Protein AF-A0A2V6C2B0-F1 (afdb_monomer)

Secondary structure (DSSP, 8-state):
---HHHHHHHHHHHT-----GGGHHHHHHHGGGS-----------GGGSHHHHHHHHHHHHHHHHHHHHTT--

Solvent-accessible surface area (backbone atoms only — not comparable to full-atom values): 4702 Å² total; per-residue (Å²): 131,86,65,60,70,61,48,47,52,54,17,64,76,72,76,52,76,78,77,56,79,93,46,47,66,65,48,62,71,43,49,88,73,53,81,71,80,77,80,70,82,80,73,80,60,68,81,76,40,65,64,56,56,52,49,54,51,49,51,52,51,48,52,51,49,53,37,65,72,70,60,75,119

Sequence (73 aa):
KPNRVLLETIARQTGGEVIAQDRLDSFAANLPKRKAPITESWTLPLWHRSTVFVFALACFIAEWGLRRWKGMA

Mean predicted aligned error: 14.21 Å

pLDDT: mean 79.24, std 10.88, range [53.59, 94.81]

Nearest PDB structures (foldseek):
  4ceh-assembly1_A  TM=2.785E-01  e=5.535E+00  Bacillus subtilis subsp. subtilis str. 168

Structure (mmCIF, N/CA/C/O backbone):
data_AF-A0A2V6C2B0-F1
#
_entry.id   AF-A0A2V6C2B0-F1
#
loop_
_atom_site.group_PDB
_atom_site.id
_atom_site.type_symbol
_atom_site.label_atom_id
_atom_site.label_alt_id
_atom_site.label_comp_id
_atom_site.label_asym_id
_atom_site.label_entity_id
_atom_site.label_seq_id
_atom_site.pdbx_PDB_ins_code
_atom_site.Cartn_x
_atom_site.Cartn_y
_atom_site.Cartn_z
_atom_site.occupancy
_atom_site.B_iso_or_equiv
_atom_site.auth_seq_id
_atom_site.auth_comp_id
_atom_site.auth_asym_id
_atom_site.auth_atom_id
_atom_site.pdbx_PDB_model_num
ATOM 1 N N . LYS A 1 1 ? -11.309 -10.788 40.671 1.00 66.25 1 LYS A N 1
ATOM 2 C CA . LYS A 1 1 ? -11.975 -9.591 40.091 1.00 66.25 1 LYS A CA 1
ATOM 3 C C . LYS A 1 1 ? -11.242 -9.234 38.800 1.00 66.25 1 LYS A C 1
ATOM 5 O O . LYS A 1 1 ? -10.018 -9.210 38.854 1.00 66.25 1 LYS A O 1
ATOM 10 N N . PRO A 1 2 ? -11.925 -9.033 37.662 1.00 75.50 2 PRO A N 1
ATOM 11 C CA . PRO A 1 2 ? -11.261 -8.689 36.405 1.00 75.50 2 PRO A CA 1
ATOM 12 C C . PRO A 1 2 ? -10.505 -7.359 36.531 1.00 75.50 2 PRO A C 1
ATOM 14 O O . PRO A 1 2 ? -11.030 -6.398 37.098 1.00 75.50 2 PRO A O 1
ATOM 17 N N . ASN A 1 3 ? -9.270 -7.310 36.026 1.00 83.12 3 ASN A N 1
ATOM 18 C CA . ASN A 1 3 ? -8.432 -6.112 36.060 1.00 83.12 3 ASN A CA 1
ATOM 19 C C . ASN A 1 3 ? -8.839 -5.158 34.926 1.00 83.12 3 ASN A C 1
ATOM 21 O O . ASN A 1 3 ? -8.337 -5.248 33.806 1.00 83.12 3 ASN A O 1
ATOM 25 N N . ARG A 1 4 ? -9.789 -4.263 35.221 1.00 82.81 4 ARG A N 1
A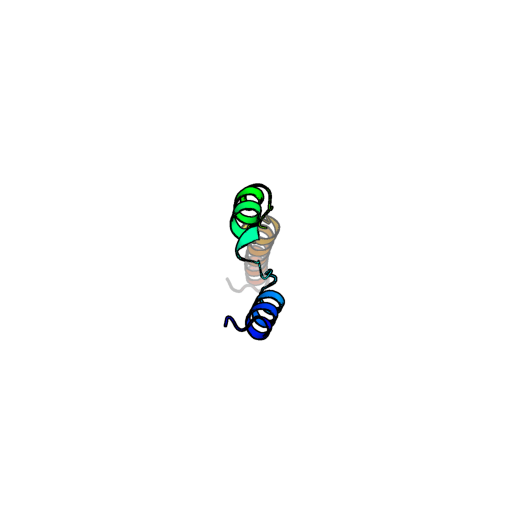TOM 26 C CA . ARG A 1 4 ? -10.346 -3.313 34.242 1.00 82.81 4 ARG A CA 1
ATOM 27 C C . ARG A 1 4 ? -9.310 -2.335 33.688 1.00 82.81 4 ARG A C 1
ATOM 29 O O . ARG A 1 4 ? -9.378 -2.008 32.512 1.00 82.81 4 ARG A O 1
ATOM 36 N N . VAL A 1 5 ? -8.322 -1.951 34.494 1.00 85.94 5 VAL A N 1
ATOM 37 C CA . VAL A 1 5 ? -7.271 -0.999 34.097 1.00 85.94 5 VAL A CA 1
ATOM 38 C C . VAL A 1 5 ? -6.398 -1.576 32.980 1.00 85.94 5 VAL A C 1
ATOM 40 O O . VAL A 1 5 ? -6.088 -0.902 31.997 1.00 85.94 5 VAL A O 1
ATOM 43 N N . LEU A 1 6 ? -6.039 -2.858 33.096 1.00 85.56 6 LEU A N 1
ATOM 44 C CA . LEU A 1 6 ? -5.280 -3.553 32.057 1.00 85.56 6 LEU A CA 1
ATOM 45 C C . LEU A 1 6 ? -6.101 -3.697 30.766 1.00 85.56 6 LEU A C 1
ATOM 47 O O . LEU A 1 6 ? -5.584 -3.458 29.677 1.00 85.56 6 LEU A O 1
ATOM 51 N N . LEU A 1 7 ? -7.386 -4.040 30.890 1.00 86.12 7 LEU A N 1
ATOM 52 C CA . LEU A 1 7 ? -8.295 -4.191 29.750 1.00 86.12 7 LEU A CA 1
ATOM 53 C C . LEU A 1 7 ? -8.466 -2.876 28.974 1.00 86.12 7 LEU A C 1
ATOM 55 O O . LEU A 1 7 ? -8.397 -2.885 27.748 1.00 86.12 7 LEU A O 1
ATOM 59 N N . GLU A 1 8 ? -8.625 -1.747 29.670 1.00 87.25 8 GLU A N 1
ATOM 60 C CA . GLU A 1 8 ? -8.725 -0.421 29.041 1.00 87.25 8 GLU A CA 1
ATOM 61 C C . GLU A 1 8 ? -7.437 -0.030 28.316 1.00 87.25 8 GLU A C 1
ATOM 63 O O . GLU A 1 8 ? -7.482 0.539 27.226 1.00 87.25 8 GLU A O 1
ATOM 68 N N . THR A 1 9 ? -6.284 -0.383 28.887 1.00 87.56 9 THR A N 1
ATOM 69 C CA . THR A 1 9 ? -4.980 -0.109 28.272 1.00 87.56 9 THR A CA 1
ATOM 70 C C . THR A 1 9 ? -4.827 -0.857 26.946 1.00 87.56 9 THR A C 1
ATOM 72 O O . THR A 1 9 ? -4.468 -0.254 25.934 1.00 87.56 9 THR A O 1
ATOM 75 N N . ILE A 1 10 ? -5.161 -2.151 26.928 1.00 86.50 10 ILE A N 1
ATOM 76 C CA . ILE A 1 10 ? -5.097 -2.990 25.722 1.00 86.50 10 ILE A CA 1
ATOM 77 C C . ILE A 1 10 ? -6.099 -2.502 24.669 1.00 86.50 10 ILE A C 1
ATOM 79 O O . ILE A 1 10 ? -5.751 -2.374 23.493 1.00 86.50 10 ILE A O 1
ATOM 83 N N . ALA A 1 11 ? -7.327 -2.176 25.081 1.00 86.44 11 ALA A N 1
ATOM 84 C CA . ALA A 1 11 ? -8.350 -1.638 24.189 1.00 86.44 11 ALA A CA 1
ATOM 85 C C . ALA A 1 11 ? -7.875 -0.337 23.519 1.00 86.44 11 ALA A C 1
ATOM 87 O O . ALA A 1 11 ? -7.936 -0.207 22.298 1.00 86.44 11 ALA A O 1
ATOM 88 N N . ARG A 1 12 ? -7.283 0.584 24.288 1.00 83.19 12 ARG A N 1
ATOM 89 C CA . ARG A 1 12 ? -6.771 1.856 23.763 1.00 83.19 12 ARG A CA 1
ATOM 90 C C . ARG A 1 12 ? -5.611 1.680 22.782 1.00 83.19 12 ARG A C 1
ATOM 92 O O . ARG A 1 12 ? -5.539 2.416 21.804 1.00 83.19 12 ARG A O 1
ATOM 99 N N . GLN A 1 13 ? -4.720 0.719 23.023 1.00 84.25 13 GLN A N 1
ATOM 100 C CA . GLN A 1 13 ? -3.589 0.434 22.130 1.00 84.25 13 GLN A CA 1
ATOM 101 C C . GLN A 1 13 ? -4.011 -0.231 20.814 1.00 84.25 13 GLN A C 1
ATOM 103 O O . GLN A 1 13 ? -3.363 -0.030 19.793 1.00 84.25 13 GLN A O 1
ATOM 108 N N . THR A 1 14 ? -5.090 -1.012 20.831 1.00 80.56 14 THR A N 1
ATOM 109 C CA . THR A 1 14 ? -5.572 -1.777 19.667 1.00 80.56 14 THR A CA 1
ATOM 110 C C . THR A 1 14 ? -6.691 -1.074 18.895 1.00 80.56 14 THR A C 1
ATOM 112 O O . THR A 1 14 ? -7.120 -1.571 17.857 1.00 80.56 14 THR A O 1
ATOM 115 N N . GLY A 1 15 ? -7.172 0.077 19.384 1.00 76.44 15 GLY A N 1
ATOM 116 C CA . GLY A 1 15 ? -8.346 0.767 18.836 1.00 76.44 15 GLY A CA 1
ATOM 117 C C . GLY A 1 15 ? -9.677 0.075 19.163 1.00 76.44 15 GLY A C 1
ATOM 118 O O . GLY A 1 15 ? -10.686 0.345 18.515 1.00 76.44 15 GLY A O 1
ATOM 119 N N . GLY A 1 16 ? -9.674 -0.836 20.139 1.00 82.56 16 GLY A N 1
ATOM 120 C CA . GLY A 1 16 ? -10.850 -1.538 20.644 1.00 82.56 16 GLY A CA 1
ATOM 121 C C . GLY A 1 16 ? -11.553 -0.811 21.798 1.00 82.56 16 GLY A C 1
ATOM 122 O O . GLY A 1 16 ? -11.173 0.284 22.206 1.00 82.56 16 GLY A O 1
ATOM 123 N N . GLU A 1 17 ? -12.579 -1.452 22.361 1.00 84.06 17 GLU A N 1
ATOM 124 C CA . GLU A 1 17 ? -13.401 -0.928 23.461 1.00 84.06 17 GLU A CA 1
ATOM 125 C C . GLU A 1 17 ? -13.619 -2.022 24.521 1.00 84.06 17 GLU A C 1
ATOM 127 O O . GLU A 1 17 ? -13.805 -3.192 24.180 1.00 84.06 17 GLU A O 1
ATOM 132 N N . VAL A 1 18 ? -13.602 -1.660 25.810 1.00 86.00 18 VAL A N 1
ATOM 133 C CA . VAL A 1 18 ? -13.931 -2.588 26.907 1.00 86.00 18 VAL A CA 1
ATOM 134 C C . VAL A 1 18 ? -15.435 -2.575 27.148 1.00 86.00 18 VAL A C 1
ATOM 136 O O . VAL A 1 18 ? -16.010 -1.532 27.444 1.00 86.00 18 VAL A O 1
ATOM 139 N N . ILE A 1 19 ? -16.064 -3.748 27.087 1.00 85.06 19 ILE A N 1
ATOM 140 C CA . ILE A 1 19 ? -17.517 -3.897 27.208 1.00 85.06 19 ILE A CA 1
ATOM 141 C C . ILE A 1 19 ? -17.868 -4.592 28.523 1.00 85.06 19 ILE A C 1
ATOM 143 O O . ILE A 1 19 ? -17.237 -5.575 28.915 1.00 85.06 19 ILE A O 1
ATOM 147 N N . ALA A 1 20 ? -18.885 -4.084 29.218 1.00 84.44 20 ALA A N 1
ATOM 148 C CA . ALA A 1 20 ? -19.446 -4.760 30.384 1.00 84.44 20 ALA A CA 1
ATOM 149 C C . ALA A 1 20 ? -20.237 -6.009 29.958 1.00 84.44 20 ALA A C 1
ATOM 151 O O . ALA A 1 20 ? -20.829 -6.023 28.880 1.00 84.44 20 ALA A O 1
ATOM 152 N N . GLN A 1 21 ? -20.290 -7.024 30.826 1.00 81.56 21 GLN A N 1
ATOM 153 C CA . GLN A 1 21 ? -20.957 -8.301 30.539 1.00 81.56 21 GLN A CA 1
ATOM 154 C C . GLN A 1 21 ? -22.431 -8.115 30.139 1.00 81.56 21 GLN A C 1
ATOM 156 O O . GLN A 1 21 ? -22.851 -8.647 29.120 1.00 81.56 21 GLN A O 1
ATOM 161 N N . ASP A 1 22 ? -23.174 -7.264 30.851 1.00 83.94 22 ASP A N 1
ATOM 162 C CA . ASP A 1 22 ? -24.568 -6.907 30.536 1.00 83.94 22 ASP A CA 1
ATOM 163 C C . ASP A 1 22 ? -24.773 -6.217 29.178 1.00 83.94 22 ASP A C 1
ATOM 165 O O . ASP A 1 22 ? -25.898 -6.078 28.708 1.00 83.94 22 ASP A O 1
ATOM 169 N N . ARG A 1 23 ? -23.703 -5.739 28.534 1.00 81.12 23 ARG A N 1
ATOM 170 C CA . ARG A 1 23 ? -23.774 -5.065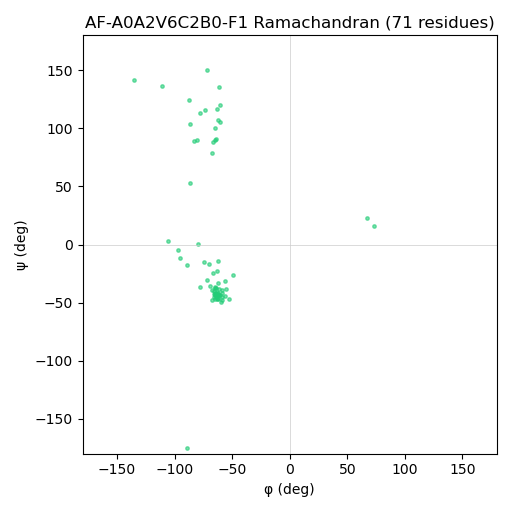 27.229 1.00 81.12 23 ARG A CA 1
ATOM 171 C C . ARG A 1 23 ? -23.265 -5.920 26.073 1.00 81.12 23 ARG A C 1
ATOM 173 O O . ARG A 1 23 ? -23.260 -5.443 24.937 1.00 81.12 23 ARG A O 1
ATOM 180 N N . LEU A 1 24 ? -22.881 -7.169 26.339 1.00 84.12 24 LEU A N 1
ATOM 181 C CA . LEU A 1 24 ? -22.350 -8.083 25.331 1.00 84.12 24 LEU A CA 1
ATOM 182 C C . LEU A 1 24 ? -23.379 -8.391 24.232 1.00 84.12 24 LEU A C 1
ATOM 184 O O . LEU A 1 24 ? -23.053 -8.264 23.053 1.00 84.12 24 LEU A O 1
ATOM 188 N N . ASP A 1 25 ? -24.629 -8.690 24.594 1.00 84.81 25 ASP A N 1
ATOM 189 C CA . ASP A 1 25 ? -25.701 -8.975 23.626 1.00 84.81 25 ASP A CA 1
ATOM 190 C C . ASP A 1 25 ? -26.009 -7.779 22.719 1.00 84.81 25 ASP A C 1
ATOM 192 O O . ASP A 1 25 ? -26.122 -7.903 21.498 1.00 84.81 25 ASP A O 1
ATOM 196 N N . SER A 1 26 ? -26.069 -6.579 23.303 1.00 83.19 26 SER A N 1
ATOM 197 C CA . SER A 1 26 ? -26.283 -5.338 22.548 1.00 83.19 26 SER A CA 1
ATOM 198 C C . SER A 1 26 ? -25.126 -5.039 21.593 1.00 83.19 26 SER A C 1
ATOM 200 O O . SER A 1 26 ? -25.343 -4.541 20.488 1.00 83.19 26 SER A O 1
ATOM 202 N N . PHE A 1 27 ? -23.891 -5.336 21.999 1.00 83.06 27 PHE A N 1
ATOM 203 C CA . PHE A 1 27 ? -22.717 -5.186 21.147 1.00 83.06 27 PHE A CA 1
ATOM 204 C C . PHE A 1 27 ? -22.734 -6.181 19.981 1.00 83.06 27 PHE A C 1
ATOM 206 O O . PHE A 1 27 ? -22.588 -5.761 18.832 1.00 83.06 27 PHE A O 1
ATOM 213 N N . ALA A 1 28 ? -23.000 -7.463 20.252 1.00 82.44 28 ALA A N 1
ATOM 214 C CA . ALA A 1 28 ? -23.116 -8.507 19.233 1.00 82.44 28 ALA A CA 1
ATOM 215 C C . ALA A 1 28 ? -24.215 -8.192 18.204 1.00 82.44 28 ALA A C 1
ATOM 217 O O . ALA A 1 28 ? -24.003 -8.347 17.003 1.00 82.44 28 ALA A O 1
ATOM 218 N N . ALA A 1 29 ? -25.350 -7.641 18.643 1.00 84.06 29 ALA A N 1
ATOM 219 C CA . ALA A 1 29 ? -26.423 -7.204 17.749 1.00 84.06 29 ALA A CA 1
ATOM 220 C C . ALA A 1 29 ? -26.035 -6.011 16.848 1.00 84.06 29 ALA A C 1
ATOM 222 O O . ALA A 1 29 ? -26.611 -5.823 15.775 1.00 84.06 29 ALA A O 1
ATOM 223 N N . ASN A 1 30 ? -25.061 -5.192 17.261 1.00 79.31 30 ASN A N 1
ATOM 224 C CA . ASN A 1 30 ? -24.586 -4.036 16.495 1.00 79.31 30 ASN A CA 1
ATOM 225 C C . ASN A 1 30 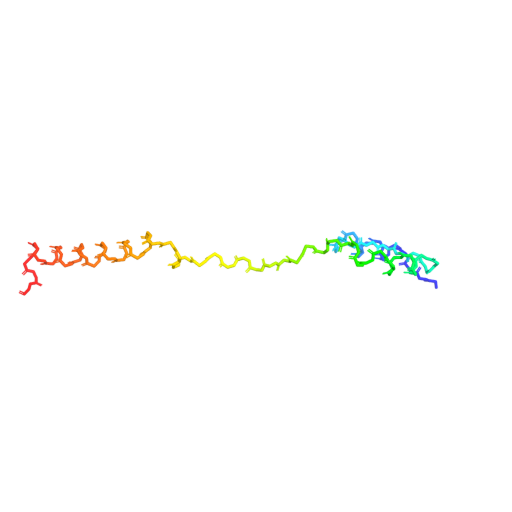? -23.350 -4.333 15.630 1.00 79.31 30 ASN A C 1
ATOM 227 O O . ASN A 1 30 ? -23.030 -3.522 14.760 1.00 79.31 30 ASN A O 1
ATOM 231 N N . LEU A 1 31 ? -22.688 -5.484 15.804 1.00 76.38 31 LEU A N 1
ATOM 232 C CA . LEU A 1 31 ? -21.551 -5.919 14.979 1.00 76.38 31 LEU A CA 1
ATOM 233 C C . LEU A 1 31 ? -21.837 -5.891 13.468 1.00 76.38 31 LEU A C 1
ATOM 235 O O . LEU A 1 31 ? -21.036 -5.301 12.748 1.00 76.38 31 LEU A O 1
ATOM 239 N N . PRO A 1 32 ? -22.975 -6.421 12.970 1.00 71.56 32 PRO A N 1
ATOM 240 C CA . PRO A 1 32 ? -23.284 -6.412 11.537 1.00 71.56 32 PRO A CA 1
ATOM 241 C C . PRO A 1 32 ? -23.431 -5.001 10.949 1.00 71.56 32 PRO A C 1
ATOM 243 O O . PRO A 1 32 ? -23.290 -4.808 9.746 1.00 71.56 32 PRO A O 1
ATOM 246 N N . LYS A 1 33 ? -23.733 -4.004 11.794 1.00 67.44 33 LYS A N 1
ATOM 247 C CA . LYS A 1 33 ? -23.875 -2.595 11.398 1.00 67.44 33 LYS A CA 1
ATOM 248 C C . LYS A 1 33 ? -22.553 -1.832 11.463 1.00 67.44 33 LYS A C 1
ATOM 250 O O . LYS A 1 33 ? -22.449 -0.747 10.889 1.00 67.44 33 LYS A O 1
ATOM 255 N N . ARG A 1 34 ? -21.544 -2.357 12.168 1.00 66.81 34 ARG A N 1
ATOM 256 C CA . ARG A 1 34 ? -20.224 -1.732 12.243 1.00 66.81 34 ARG A CA 1
ATOM 257 C C . ARG A 1 34 ? -19.471 -2.045 10.956 1.00 66.81 34 ARG A C 1
ATOM 259 O O . ARG A 1 34 ? -19.100 -3.183 10.693 1.00 66.81 34 ARG A O 1
ATOM 266 N N . LYS A 1 35 ? -19.229 -1.003 10.161 1.00 56.19 35 LYS A N 1
ATOM 267 C CA . LYS A 1 35 ? -18.312 -1.051 9.022 1.00 56.19 35 LYS A CA 1
ATOM 268 C C . LYS A 1 35 ? -16.903 -1.294 9.559 1.00 56.19 35 LYS A C 1
ATOM 270 O O . LYS A 1 35 ? -16.202 -0.344 9.891 1.00 56.19 35 LYS A O 1
ATOM 275 N N . ALA A 1 36 ? -16.505 -2.556 9.691 1.00 60.72 36 ALA A N 1
ATOM 276 C CA . ALA A 1 36 ? -15.095 -2.886 9.781 1.00 60.72 36 ALA A CA 1
ATOM 277 C C . ALA A 1 36 ? -14.464 -2.405 8.466 1.00 60.72 36 ALA A C 1
ATOM 279 O O . ALA A 1 36 ? -14.930 -2.825 7.402 1.00 60.72 36 ALA A O 1
ATOM 280 N N . PRO A 1 37 ? -13.485 -1.486 8.494 1.00 53.59 37 PRO A N 1
ATOM 281 C CA . PRO A 1 37 ? -12.734 -1.174 7.296 1.00 53.59 37 PRO A CA 1
ATOM 282 C C . PRO A 1 37 ? -11.980 -2.453 6.949 1.00 53.59 37 PRO A C 1
ATOM 284 O O . PRO A 1 37 ? -11.001 -2.806 7.601 1.00 53.59 37 PRO A O 1
ATOM 287 N N . ILE A 1 38 ? -12.503 -3.208 5.984 1.00 59.69 38 ILE A N 1
ATOM 288 C CA . ILE A 1 38 ? -11.770 -4.305 5.375 1.00 59.69 38 ILE A CA 1
ATOM 289 C C . ILE A 1 38 ? -10.560 -3.611 4.765 1.00 59.69 38 ILE A C 1
ATOM 291 O O . ILE A 1 38 ? -10.698 -2.841 3.814 1.00 59.69 38 ILE A O 1
ATOM 295 N N . THR A 1 39 ? -9.400 -3.776 5.396 1.00 57.59 39 THR A N 1
ATOM 296 C CA . THR A 1 39 ? -8.126 -3.324 4.848 1.00 57.59 39 THR A CA 1
ATOM 297 C C . THR A 1 39 ? -7.864 -4.195 3.632 1.00 57.59 39 THR A C 1
ATOM 299 O O . THR A 1 39 ? -7.152 -5.193 3.697 1.00 57.59 39 THR A O 1
ATOM 302 N N . GLU A 1 40 ? -8.528 -3.871 2.530 1.00 60.84 40 GLU A N 1
ATOM 303 C CA . GLU A 1 40 ? -8.230 -4.445 1.239 1.00 60.84 40 GLU A CA 1
ATOM 304 C C . GLU A 1 40 ? -6.806 -3.993 0.929 1.00 60.84 40 GLU A C 1
ATOM 306 O O . GLU A 1 40 ? -6.499 -2.798 0.910 1.00 60.84 40 GLU A O 1
ATOM 311 N N . SER A 1 41 ? -5.888 -4.948 0.821 1.00 63.62 41 SER A N 1
ATOM 312 C CA . SER A 1 41 ? -4.512 -4.675 0.438 1.00 63.62 41 SER A CA 1
ATOM 313 C C . SER A 1 41 ? -4.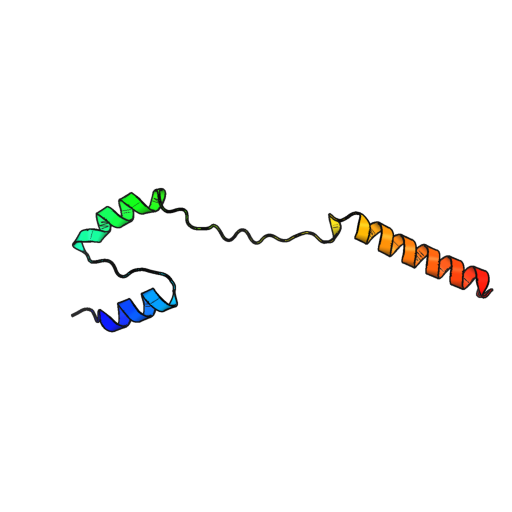524 -4.189 -1.008 1.00 63.62 41 SER A C 1
ATOM 315 O O . SER A 1 41 ? -4.440 -4.988 -1.944 1.00 63.62 41 SER A O 1
ATOM 317 N N . TRP A 1 42 ? -4.683 -2.878 -1.193 1.00 58.53 42 TRP A N 1
ATOM 318 C CA . TRP A 1 42 ? -4.646 -2.222 -2.492 1.00 58.53 42 TRP A CA 1
ATOM 319 C C . TRP A 1 42 ? -3.252 -2.388 -3.086 1.00 58.53 42 TRP A C 1
ATOM 321 O O . TRP A 1 42 ? -2.347 -1.585 -2.867 1.00 58.53 42 TRP A O 1
ATOM 331 N N . THR A 1 43 ? -3.066 -3.461 -3.844 1.00 66.31 43 THR A N 1
ATOM 332 C CA . THR A 1 43 ? -1.845 -3.669 -4.612 1.00 66.31 43 THR A CA 1
ATOM 333 C C . THR A 1 43 ? -2.027 -2.894 -5.903 1.00 66.31 43 THR A C 1
ATOM 335 O O . THR A 1 43 ? -2.587 -3.421 -6.857 1.00 66.31 43 THR A O 1
ATOM 338 N N . LEU A 1 44 ? -1.632 -1.616 -5.929 1.00 70.06 44 LEU A N 1
ATOM 339 C CA . LEU A 1 44 ? -1.607 -0.845 -7.174 1.00 70.06 44 LEU A CA 1
ATOM 340 C C . LEU A 1 44 ? -0.611 -1.525 -8.131 1.00 70.06 44 LEU A C 1
ATOM 342 O O . LEU A 1 44 ? 0.599 -1.422 -7.907 1.00 70.06 44 LEU A O 1
ATOM 346 N N . PRO A 1 45 ? -1.059 -2.213 -9.197 1.00 72.62 45 PRO A N 1
ATOM 347 C CA . PRO A 1 45 ? -0.144 -2.914 -10.076 1.00 72.62 45 PRO A CA 1
ATOM 348 C C . PRO A 1 45 ? 0.582 -1.869 -10.919 1.00 72.62 45 PRO A C 1
ATOM 350 O O . PRO A 1 45 ? -0.031 -1.173 -11.730 1.00 72.62 45 PRO A O 1
ATOM 353 N N . LEU A 1 46 ? 1.901 -1.761 -10.753 1.00 68.06 46 LEU A N 1
ATOM 354 C CA . LEU A 1 46 ? 2.736 -0.856 -11.553 1.00 68.06 46 LEU A CA 1
ATOM 355 C C . LEU A 1 46 ? 2.594 -1.135 -13.061 1.00 68.06 46 LEU A C 1
ATOM 357 O O . LEU A 1 46 ? 2.606 -0.207 -13.862 1.00 68.06 46 LEU A O 1
ATOM 361 N N . TRP A 1 47 ? 2.342 -2.394 -13.429 1.00 73.19 47 TRP A N 1
ATOM 362 C CA . TRP A 1 47 ? 2.102 -2.851 -14.802 1.00 73.19 47 TRP A CA 1
ATOM 363 C C . TRP A 1 47 ? 0.777 -2.393 -15.415 1.00 73.19 47 TRP A C 1
ATOM 365 O O . TRP A 1 47 ? 0.633 -2.427 -16.632 1.00 73.19 47 TRP A O 1
ATOM 375 N N . HIS A 1 48 ? -0.188 -1.939 -14.609 1.00 72.38 48 HIS A N 1
ATOM 376 C CA . HIS A 1 48 ? -1.435 -1.384 -15.143 1.00 72.38 48 HIS A CA 1
ATOM 377 C C . HIS A 1 48 ? -1.230 0.022 -15.727 1.00 72.38 48 HIS A C 1
ATOM 379 O O . HIS A 1 48 ? -2.057 0.528 -16.482 1.00 72.38 48 HIS A O 1
ATOM 385 N N . ARG A 1 49 ? -0.099 0.664 -15.404 1.00 80.12 49 ARG A N 1
ATOM 386 C CA . ARG A 1 49 ? 0.290 1.948 -15.980 1.00 80.12 49 ARG A CA 1
ATOM 387 C C . ARG A 1 49 ? 1.041 1.685 -17.282 1.00 80.12 49 ARG A C 1
ATOM 389 O O . ARG A 1 49 ? 2.223 1.346 -17.262 1.00 80.12 49 ARG A O 1
ATOM 396 N N . SER A 1 50 ? 0.370 1.905 -18.413 1.00 83.00 50 SER A N 1
ATOM 397 C CA . SER A 1 50 ? 0.954 1.830 -19.766 1.00 83.00 50 SER A CA 1
ATOM 398 C C . SER A 1 50 ? 2.267 2.618 -19.908 1.00 83.00 50 SER A C 1
ATOM 400 O O . SER A 1 50 ? 3.141 2.239 -20.683 1.00 83.00 50 SER A O 1
ATOM 402 N N . THR A 1 51 ? 2.463 3.658 -19.096 1.00 85.94 51 THR A N 1
ATOM 403 C CA . THR A 1 51 ? 3.706 4.435 -18.999 1.00 85.94 51 THR A CA 1
ATOM 404 C C . THR A 1 51 ? 4.942 3.584 -18.685 1.00 85.94 51 THR A C 1
ATOM 406 O O . THR A 1 51 ? 6.000 3.843 -19.248 1.00 85.94 51 THR A O 1
ATOM 409 N N . VAL A 1 52 ? 4.831 2.559 -17.830 1.00 87.31 52 VAL A N 1
ATOM 410 C CA . VAL A 1 52 ? 5.970 1.691 -17.463 1.00 87.31 52 VAL A CA 1
ATOM 411 C C . VAL A 1 52 ? 6.420 0.855 -18.661 1.00 87.31 52 VAL A C 1
ATOM 413 O O . VAL A 1 52 ? 7.615 0.705 -18.905 1.00 87.31 52 VAL A O 1
ATOM 416 N N . PHE A 1 53 ? 5.464 0.374 -19.457 1.00 88.81 53 PHE A N 1
ATOM 417 C CA . PHE A 1 53 ? 5.749 -0.350 -20.693 1.00 88.81 53 PHE A CA 1
ATOM 418 C C . PHE A 1 53 ? 6.434 0.548 -21.731 1.00 88.81 53 PHE A C 1
ATOM 420 O O . PHE A 1 53 ? 7.460 0.172 -22.296 1.00 88.81 53 PHE A O 1
ATOM 427 N N . VAL A 1 54 ? 5.912 1.762 -21.940 1.00 91.75 54 VAL A N 1
ATOM 428 C CA . VAL A 1 54 ? 6.511 2.738 -22.867 1.00 91.75 54 VAL A CA 1
ATOM 429 C C . VAL A 1 54 ? 7.923 3.126 -22.427 1.00 91.75 54 VAL A C 1
ATOM 431 O O . VAL A 1 54 ? 8.808 3.238 -23.270 1.00 91.75 54 VAL A O 1
ATOM 434 N N . PHE A 1 55 ? 8.165 3.275 -21.122 1.00 92.56 55 PHE A N 1
ATOM 435 C CA . PHE A 1 55 ? 9.498 3.554 -20.588 1.00 9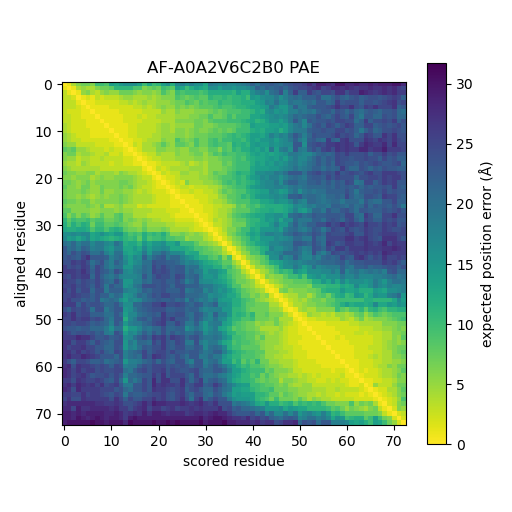2.56 55 PHE A CA 1
ATOM 436 C C . PHE A 1 55 ? 10.489 2.423 -20.896 1.00 92.56 55 PHE A C 1
ATOM 438 O O . PHE A 1 55 ? 11.575 2.687 -21.408 1.00 92.56 55 PHE A O 1
ATOM 445 N N . ALA A 1 56 ? 10.101 1.166 -20.662 1.00 92.62 56 ALA A N 1
ATOM 446 C CA . ALA A 1 56 ? 10.938 0.012 -20.991 1.00 92.62 56 ALA A CA 1
ATOM 447 C C . ALA A 1 56 ? 11.248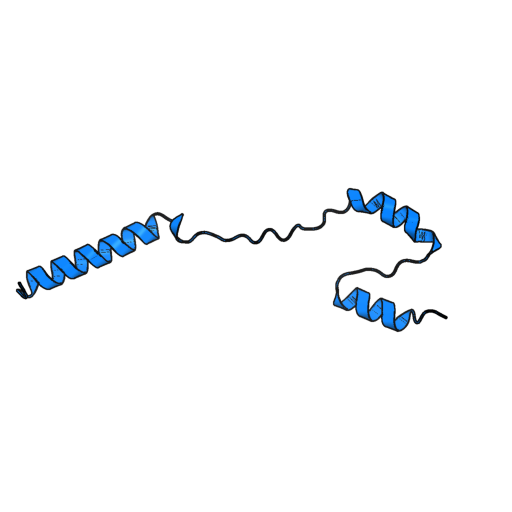 -0.065 -22.497 1.00 92.62 56 ALA A C 1
ATOM 449 O O . ALA A 1 56 ? 12.399 -0.269 -22.884 1.00 92.62 56 ALA A O 1
ATOM 450 N N . LEU A 1 57 ? 10.244 0.166 -23.351 1.00 93.38 57 LEU A N 1
ATOM 451 C CA . LEU A 1 57 ? 10.425 0.208 -24.803 1.00 93.38 57 LEU A CA 1
ATOM 452 C C . LEU A 1 57 ? 11.371 1.342 -25.225 1.00 93.38 57 LEU A C 1
ATOM 454 O O . LEU A 1 57 ? 12.245 1.134 -26.065 1.00 93.38 57 LEU A O 1
ATOM 458 N N . ALA A 1 58 ? 11.240 2.522 -24.619 1.00 94.81 58 ALA A N 1
ATOM 459 C CA . ALA A 1 58 ? 12.123 3.652 -24.877 1.00 94.81 58 ALA A CA 1
ATOM 460 C C . ALA A 1 58 ? 13.570 3.349 -24.470 1.00 94.81 58 ALA A C 1
ATOM 462 O O . ALA A 1 58 ? 14.478 3.672 -25.230 1.00 94.81 58 ALA A O 1
ATOM 463 N N . CYS A 1 59 ? 13.802 2.681 -23.333 1.00 93.94 59 CYS A N 1
ATOM 464 C 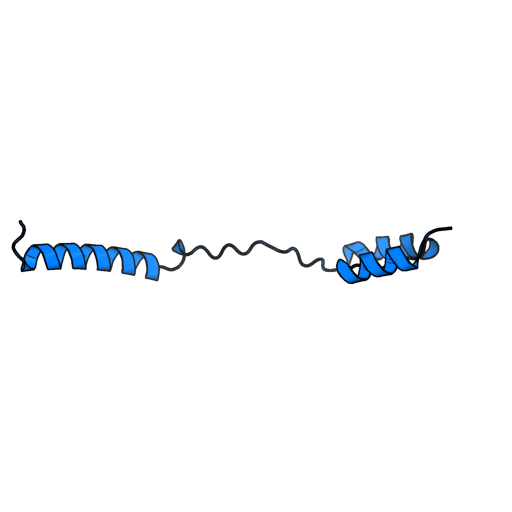CA . CYS A 1 59 ? 15.136 2.209 -22.949 1.00 93.94 59 CYS A CA 1
ATOM 465 C C . CYS A 1 59 ? 15.723 1.254 -23.994 1.00 93.94 59 CYS A C 1
ATOM 467 O O . CYS A 1 59 ? 16.890 1.389 -24.351 1.00 93.94 59 CYS A O 1
ATOM 469 N N . PHE A 1 60 ? 14.908 0.341 -24.525 1.00 92.88 60 PHE A N 1
ATOM 470 C CA . PHE A 1 60 ? 15.337 -0.617 -25.542 1.00 92.88 60 PHE A CA 1
ATOM 471 C C . PHE A 1 60 ? 15.718 0.072 -26.862 1.00 92.88 60 PHE A C 1
ATOM 473 O O . PHE A 1 60 ? 16.770 -0.198 -27.441 1.00 92.88 60 PHE A O 1
ATOM 480 N N . ILE A 1 61 ? 14.890 1.017 -27.319 1.00 94.62 61 ILE A N 1
ATOM 481 C CA . ILE A 1 61 ? 15.160 1.820 -28.521 1.00 94.62 61 ILE A CA 1
ATOM 482 C C . ILE A 1 61 ? 16.377 2.720 -28.304 1.00 94.62 61 ILE A C 1
ATOM 484 O O . ILE A 1 61 ? 17.195 2.865 -29.209 1.00 94.62 61 ILE A O 1
ATOM 488 N N . ALA A 1 62 ? 16.518 3.312 -27.117 1.00 92.44 62 ALA A N 1
ATOM 489 C CA . ALA A 1 62 ? 17.661 4.144 -26.770 1.00 92.44 62 ALA A CA 1
ATOM 490 C C . ALA A 1 62 ? 18.954 3.326 -26.764 1.00 92.44 62 ALA A C 1
ATOM 492 O O . ALA A 1 62 ? 19.931 3.768 -27.358 1.00 92.44 62 ALA A O 1
ATOM 493 N N . GLU A 1 63 ? 18.967 2.129 -26.172 1.00 90.81 63 GLU A N 1
ATOM 494 C CA . GLU A 1 63 ? 20.127 1.235 -26.214 1.00 90.81 63 GLU A CA 1
ATOM 495 C C . GLU A 1 63 ? 20.488 0.866 -27.656 1.00 90.81 63 GLU A C 1
ATOM 497 O O . GLU A 1 63 ? 21.644 1.006 -28.066 1.00 90.81 63 GLU A O 1
ATOM 502 N N . TRP A 1 64 ? 19.497 0.443 -28.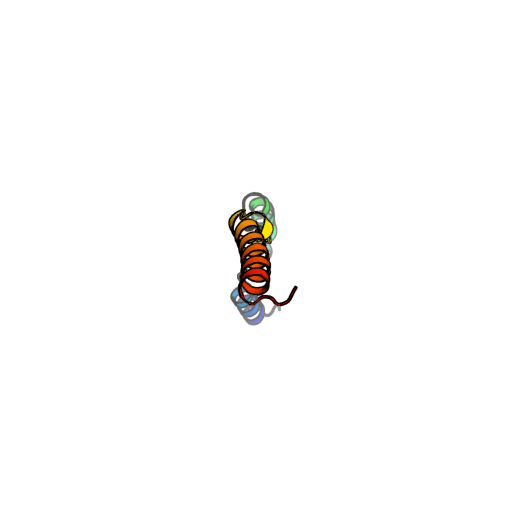445 1.00 89.50 64 TRP A N 1
ATOM 503 C CA . TRP A 1 64 ? 19.691 0.117 -29.855 1.00 89.50 64 TRP A CA 1
ATOM 504 C C . TRP A 1 64 ? 20.236 1.313 -30.644 1.00 89.50 64 TRP A C 1
ATOM 506 O O . TRP A 1 64 ? 21.225 1.181 -31.365 1.00 89.50 64 TRP A O 1
ATOM 516 N N . GLY A 1 65 ? 19.640 2.493 -30.474 1.00 89.94 65 GLY A N 1
ATOM 517 C CA . GLY A 1 65 ? 20.043 3.721 -31.152 1.00 89.94 65 GLY A CA 1
ATOM 518 C C . GLY A 1 65 ? 21.449 4.158 -30.755 1.00 89.94 65 GLY A C 1
ATOM 519 O O . GLY A 1 65 ? 22.261 4.484 -31.619 1.00 89.94 65 GLY A O 1
ATOM 520 N N . LEU A 1 66 ? 21.780 4.081 -29.463 1.00 87.06 66 LEU A N 1
ATOM 521 C CA . LEU A 1 66 ? 23.107 4.408 -28.947 1.00 87.06 66 LEU A CA 1
ATOM 522 C C . LEU A 1 66 ? 24.167 3.455 -29.510 1.00 87.06 66 LEU A C 1
ATOM 524 O O . LEU A 1 66 ? 25.235 3.899 -29.934 1.00 87.06 66 LEU A O 1
ATOM 528 N N . ARG A 1 67 ? 23.861 2.153 -29.567 1.00 83.56 67 ARG A N 1
ATOM 529 C CA . ARG A 1 67 ? 24.737 1.131 -30.155 1.00 83.56 67 ARG A CA 1
ATOM 530 C C . ARG A 1 67 ? 24.916 1.352 -31.657 1.00 83.56 67 ARG A C 1
ATOM 532 O O . ARG A 1 67 ? 26.037 1.287 -32.161 1.00 83.56 67 ARG A O 1
ATOM 539 N N . ARG A 1 68 ? 23.831 1.691 -32.361 1.00 81.94 68 ARG A N 1
ATOM 540 C CA . ARG A 1 68 ? 23.822 1.929 -33.809 1.00 81.94 68 ARG A CA 1
ATOM 541 C C . ARG A 1 68 ? 24.568 3.198 -34.215 1.00 81.94 68 ARG A C 1
ATOM 543 O O . ARG A 1 68 ? 25.195 3.198 -35.274 1.00 81.94 68 ARG A O 1
ATOM 550 N N . TRP A 1 69 ? 24.508 4.249 -33.400 1.00 77.12 69 TRP A N 1
ATOM 551 C CA . TRP A 1 69 ? 25.238 5.502 -33.613 1.00 77.12 69 TRP A CA 1
ATOM 552 C C . TRP A 1 69 ? 26.711 5.411 -33.240 1.00 77.12 69 TRP A C 1
ATOM 554 O O . TRP A 1 69 ? 27.543 5.984 -33.935 1.00 77.12 69 TRP A O 1
ATOM 564 N N . LYS A 1 70 ? 27.057 4.670 -32.182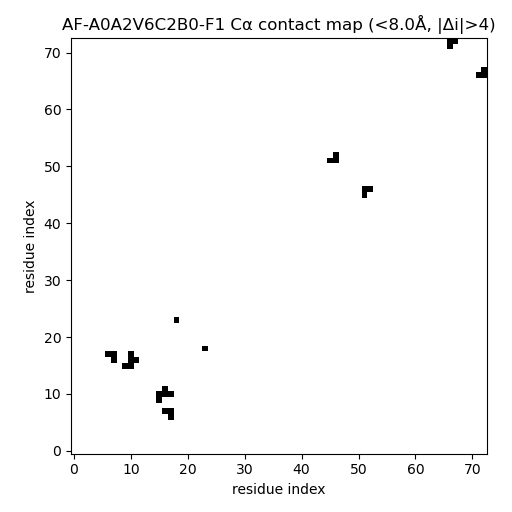 1.00 74.31 70 LYS A N 1
ATOM 565 C CA . LYS A 1 70 ? 28.460 4.459 -31.801 1.00 74.31 70 LYS A CA 1
ATOM 566 C C . LYS A 1 70 ? 29.179 3.389 -32.629 1.00 74.31 70 LYS A C 1
ATOM 568 O O . LYS A 1 70 ? 30.354 3.147 -32.383 1.00 74.31 70 LYS A O 1
ATOM 573 N N . GLY A 1 71 ? 28.504 2.765 -33.598 1.00 64.44 71 GLY A N 1
ATOM 574 C CA . GLY A 1 71 ? 29.125 1.813 -34.522 1.00 64.44 71 GLY A CA 1
ATOM 575 C C . GLY A 1 71 ? 29.602 0.515 -33.864 1.00 64.44 71 GLY A C 1
ATOM 576 O O . GLY A 1 71 ? 30.482 -0.137 -34.407 1.00 64.44 71 GLY A O 1
ATOM 577 N N . MET A 1 72 ? 29.041 0.134 -32.710 1.00 61.72 72 MET A N 1
ATOM 578 C CA . MET A 1 72 ? 29.347 -1.137 -32.034 1.00 61.72 72 MET A CA 1
ATOM 579 C C . MET A 1 72 ? 28.455 -2.269 -32.573 1.00 61.72 72 MET A C 1
ATOM 581 O O . MET A 1 72 ? 27.723 -2.904 -31.808 1.00 61.72 72 MET A O 1
ATOM 585 N N . ALA A 1 73 ? 28.445 -2.441 -33.895 1.00 57.16 73 ALA A N 1
ATOM 586 C CA . ALA A 1 73 ? 27.798 -3.552 -34.588 1.00 57.16 73 ALA A CA 1
ATOM 587 C C . ALA A 1 73 ? 28.867 -4.443 -35.220 1.00 57.16 73 ALA A C 1
ATOM 589 O O . ALA A 1 73 ? 29.832 -3.868 -35.772 1.00 57.16 73 ALA A O 1
#

Radius of gyration: 29.02 Å; Cα contacts (8 Å, |Δi|>4): 15; chains: 1; bounding box: 56×15×75 Å

Foldseek 3Di:
DDPVVVVCVVCVVVVHDDDDPVCPVVVVVCVVVDPPPPPPVPPPPPVVPVVVVVVVVVVVVVVVVVCVVVVVD